Protein AF-A0AAJ5ZE79-F1 (afdb_monomer)

Structure (mmCIF, N/CA/C/O backbone):
data_AF-A0AAJ5ZE79-F1
#
_entry.id   AF-A0AAJ5ZE79-F1
#
loop_
_atom_site.group_PDB
_atom_site.id
_atom_site.type_symbol
_atom_site.label_atom_id
_atom_site.label_alt_id
_atom_site.label_comp_id
_atom_site.label_asym_id
_atom_site.label_entity_id
_atom_site.label_seq_id
_atom_site.pdbx_PDB_ins_code
_atom_site.Cartn_x
_atom_site.Cartn_y
_atom_site.Cartn_z
_atom_site.occupancy
_atom_site.B_iso_or_equiv
_atom_site.auth_seq_id
_atom_site.auth_comp_id
_atom_site.auth_asym_id
_atom_site.auth_atom_id
_atom_site.pdbx_PDB_model_num
ATOM 1 N N . MET A 1 1 ? 28.939 -97.470 -5.169 1.00 46.78 1 MET A N 1
ATOM 2 C CA . MET A 1 1 ? 29.165 -97.421 -6.630 1.00 46.78 1 MET A CA 1
ATOM 3 C C . MET A 1 1 ? 28.009 -98.144 -7.308 1.00 46.78 1 MET A C 1
ATOM 5 O O . MET A 1 1 ? 27.700 -99.234 -6.840 1.00 46.78 1 MET A O 1
ATOM 9 N N . PRO A 1 2 ? 27.375 -97.593 -8.362 1.00 55.25 2 PRO A N 1
ATOM 10 C CA . PRO A 1 2 ? 27.406 -96.191 -8.788 1.00 55.25 2 PRO A CA 1
ATOM 11 C C . PRO A 1 2 ? 26.584 -95.361 -7.751 1.00 55.25 2 PRO A C 1
ATOM 13 O O . PRO A 1 2 ? 26.958 -95.477 -6.582 1.00 55.25 2 PRO A O 1
ATOM 16 N N . SER A 1 3 ? 25.539 -94.547 -7.973 1.00 37.22 3 SER A N 1
ATOM 17 C CA . SER A 1 3 ? 24.842 -94.069 -9.182 1.00 37.22 3 SER A CA 1
ATOM 18 C C . SER A 1 3 ? 24.042 -92.782 -8.905 1.00 37.22 3 SER A C 1
ATOM 20 O O . SER A 1 3 ? 23.922 -92.355 -7.759 1.00 37.22 3 SER A O 1
ATOM 22 N N . SER A 1 4 ? 23.487 -92.176 -9.956 1.00 56.00 4 SER A N 1
ATOM 23 C CA . SER A 1 4 ? 22.721 -90.919 -9.933 1.00 56.00 4 SER A CA 1
ATOM 24 C C . SER A 1 4 ? 21.206 -91.143 -10.031 1.00 56.00 4 SER A C 1
ATOM 26 O O . SER A 1 4 ? 20.778 -91.986 -10.815 1.00 56.00 4 SER A O 1
ATOM 28 N N . ALA A 1 5 ? 20.391 -90.313 -9.362 1.00 48.19 5 ALA A N 1
ATOM 29 C CA . ALA A 1 5 ? 19.028 -89.988 -9.817 1.00 48.19 5 ALA A CA 1
ATOM 30 C C . ALA A 1 5 ? 18.473 -88.695 -9.178 1.00 48.19 5 ALA A C 1
ATOM 32 O O . ALA A 1 5 ? 18.201 -88.627 -7.984 1.00 48.19 5 ALA A O 1
ATOM 33 N N . GLN A 1 6 ? 18.247 -87.681 -10.010 1.00 57.56 6 GLN A N 1
ATOM 34 C CA . GLN A 1 6 ? 17.491 -86.458 -9.711 1.00 57.56 6 GLN A CA 1
ATOM 35 C C . GLN A 1 6 ? 15.984 -86.755 -9.561 1.00 57.56 6 GLN A C 1
ATOM 37 O O . GLN A 1 6 ? 15.455 -87.529 -10.361 1.00 57.56 6 GLN A O 1
ATOM 42 N N . LYS A 1 7 ? 15.257 -86.051 -8.667 1.00 43.28 7 LYS A N 1
ATOM 43 C CA . LYS A 1 7 ? 13.831 -85.704 -8.894 1.00 43.28 7 LYS A CA 1
ATOM 44 C C . LYS A 1 7 ? 13.266 -84.592 -7.987 1.00 43.28 7 LYS A C 1
ATOM 46 O O . LYS A 1 7 ? 13.109 -84.778 -6.794 1.00 43.28 7 LYS A O 1
ATOM 51 N N . ARG A 1 8 ? 12.897 -83.490 -8.658 1.00 43.97 8 ARG A N 1
ATOM 52 C CA . ARG A 1 8 ? 11.699 -82.628 -8.506 1.00 43.97 8 ARG A CA 1
ATOM 53 C C . ARG A 1 8 ? 11.239 -82.180 -7.106 1.00 43.97 8 ARG A C 1
ATOM 55 O O . ARG A 1 8 ? 10.863 -82.979 -6.262 1.00 43.97 8 ARG A O 1
ATOM 62 N N . ALA A 1 9 ? 11.097 -80.862 -6.969 1.00 52.62 9 ALA A N 1
ATOM 63 C CA . ALA A 1 9 ? 10.369 -80.210 -5.885 1.00 52.62 9 ALA A CA 1
ATOM 64 C C . ALA A 1 9 ? 8.841 -80.406 -5.973 1.00 52.62 9 ALA A C 1
ATOM 66 O O . ALA A 1 9 ? 8.289 -80.646 -7.048 1.00 52.62 9 ALA A O 1
ATOM 67 N N . THR A 1 10 ? 8.155 -80.178 -4.853 1.00 40.44 10 THR A N 1
ATOM 68 C CA . THR A 1 10 ? 6.812 -79.574 -4.771 1.00 40.44 10 THR A CA 1
ATOM 69 C C . THR A 1 10 ? 6.714 -78.860 -3.418 1.00 40.44 10 THR A C 1
ATOM 71 O O . THR A 1 10 ? 7.372 -79.270 -2.463 1.00 40.44 10 THR A O 1
ATOM 74 N N . PHE A 1 11 ? 5.962 -77.760 -3.348 1.00 53.25 11 PHE A N 1
ATOM 75 C CA . PHE A 1 11 ? 5.819 -76.957 -2.132 1.00 53.25 11 PHE A CA 1
ATOM 76 C C . PHE A 1 11 ? 5.119 -77.733 -1.006 1.00 53.25 11 PHE A C 1
ATOM 78 O O . PHE A 1 11 ? 4.102 -78.386 -1.230 1.00 53.25 11 PHE A O 1
ATO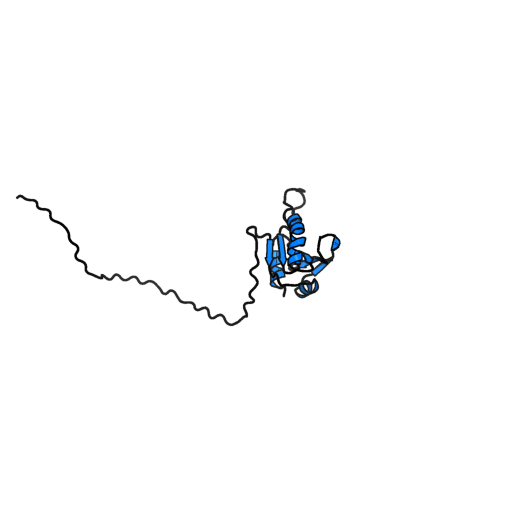M 85 N N . ILE A 1 12 ? 5.618 -77.557 0.217 1.00 45.16 12 ILE A N 1
ATOM 86 C CA . ILE A 1 12 ? 4.890 -77.774 1.471 1.00 45.16 12 ILE A CA 1
ATOM 87 C C . ILE A 1 12 ? 5.016 -76.456 2.247 1.00 45.16 12 ILE A C 1
ATOM 89 O O . ILE A 1 12 ? 6.080 -75.839 2.224 1.00 45.16 12 ILE A O 1
ATOM 93 N N . GLY A 1 13 ? 3.921 -75.979 2.843 1.00 42.53 13 GLY A N 1
ATOM 94 C CA . GLY A 1 13 ? 3.893 -74.717 3.593 1.00 42.53 13 GLY A CA 1
ATOM 95 C C . GLY A 1 13 ? 4.279 -74.887 5.067 1.00 42.53 13 GLY A C 1
ATOM 96 O O . GLY A 1 13 ? 5.057 -75.773 5.413 1.00 42.53 13 GLY A O 1
ATOM 97 N N . MET A 1 14 ? 3.625 -74.100 5.934 1.00 50.00 14 MET A N 1
ATOM 98 C CA . MET A 1 14 ? 3.805 -74.097 7.400 1.00 50.00 14 MET A CA 1
ATOM 99 C C . MET A 1 14 ? 5.130 -73.421 7.860 1.00 50.00 14 MET A C 1
ATOM 101 O O . MET A 1 14 ? 6.004 -73.162 7.038 1.00 50.00 14 MET A O 1
ATOM 105 N N . PRO A 1 15 ? 5.249 -72.993 9.133 1.00 45.81 15 PRO A N 1
ATOM 106 C CA . PRO A 1 15 ? 4.467 -71.862 9.638 1.00 45.81 15 PRO A CA 1
ATOM 107 C C . PRO A 1 15 ? 5.331 -70.759 10.288 1.00 45.81 15 PRO A C 1
ATOM 109 O O . PRO A 1 15 ? 6.557 -70.777 10.261 1.00 45.81 15 PRO A O 1
ATOM 112 N N . THR A 1 16 ? 4.631 -69.812 10.914 1.00 52.75 16 THR A N 1
ATOM 113 C CA . THR A 1 16 ? 5.077 -68.824 11.905 1.00 52.75 16 THR A CA 1
ATOM 114 C C . THR A 1 16 ? 6.348 -69.200 12.680 1.00 52.75 16 THR A C 1
ATOM 116 O O . THR A 1 16 ? 6.358 -70.179 13.427 1.00 52.75 16 THR A O 1
ATOM 119 N N . LEU A 1 17 ? 7.370 -68.343 12.613 1.00 49.06 17 LEU A N 1
ATOM 120 C CA . LEU A 1 17 ? 8.487 -68.336 13.557 1.00 49.06 17 LEU A CA 1
ATOM 121 C C . LEU A 1 17 ? 8.634 -66.928 14.145 1.00 49.06 17 LEU A C 1
ATOM 123 O O . LEU A 1 17 ? 8.669 -65.947 13.404 1.00 49.06 17 LEU A O 1
ATOM 127 N N . LEU A 1 18 ? 8.683 -66.822 15.474 1.00 51.69 18 LEU A N 1
ATOM 128 C CA . LEU A 1 18 ? 8.841 -65.541 16.158 1.00 51.69 18 LEU A CA 1
ATOM 129 C C . LEU A 1 18 ? 10.303 -65.085 16.095 1.00 51.69 18 LEU A C 1
ATOM 131 O O . LEU A 1 18 ? 11.192 -65.831 16.501 1.00 51.69 18 LEU A O 1
ATOM 135 N N . LEU A 1 19 ? 10.530 -63.817 15.754 1.00 53.47 19 LEU A N 1
ATOM 136 C CA . LEU A 1 19 ? 11.609 -63.034 16.358 1.00 53.47 19 LEU A CA 1
ATOM 137 C C . LEU A 1 19 ? 11.042 -61.708 16.869 1.00 53.47 19 LEU A C 1
ATOM 139 O O . LEU A 1 19 ? 10.186 -61.094 16.234 1.00 53.47 19 LEU A O 1
ATOM 143 N N . ALA A 1 20 ? 11.495 -61.296 18.051 1.00 53.53 20 ALA A N 1
ATOM 144 C CA . ALA A 1 20 ? 11.001 -60.104 18.723 1.00 53.53 20 ALA A CA 1
ATOM 145 C C . ALA A 1 20 ? 11.661 -58.837 18.161 1.00 53.53 20 ALA A C 1
ATOM 147 O O . ALA A 1 20 ? 12.885 -58.717 18.165 1.00 53.53 20 ALA A O 1
ATOM 148 N N . GLY A 1 21 ? 10.842 -57.870 17.747 1.00 55.25 21 GLY A N 1
ATOM 149 C CA . GLY A 1 21 ? 11.258 -56.499 17.467 1.00 55.25 21 GLY A CA 1
ATOM 150 C C . GLY A 1 21 ? 10.498 -55.541 18.378 1.00 55.25 21 GLY A C 1
ATOM 151 O O . GLY A 1 21 ? 9.322 -55.278 18.145 1.00 55.25 21 GLY A O 1
ATOM 152 N N . VAL A 1 22 ? 11.151 -55.032 19.425 1.00 59.09 22 VAL A N 1
ATOM 153 C CA . VAL A 1 22 ? 10.567 -53.992 20.286 1.00 59.09 22 VAL A CA 1
ATOM 154 C C . VAL A 1 22 ? 10.690 -52.652 19.562 1.00 59.09 22 VAL A C 1
ATOM 156 O O . VAL A 1 22 ? 11.750 -52.031 19.575 1.00 59.09 22 VAL A O 1
ATOM 159 N N . ALA A 1 23 ? 9.607 -52.220 18.917 1.00 54.97 23 ALA A N 1
ATOM 160 C CA . ALA A 1 23 ? 9.485 -50.892 18.322 1.00 54.97 23 ALA A CA 1
ATOM 161 C C . ALA A 1 23 ? 8.671 -49.984 19.256 1.00 54.97 23 ALA A C 1
ATOM 163 O O . ALA A 1 23 ? 7.540 -50.302 19.625 1.00 54.97 23 ALA A O 1
ATOM 164 N N . LEU A 1 24 ? 9.288 -48.881 19.678 1.00 50.78 24 LEU A N 1
ATOM 165 C CA . LEU A 1 24 ? 8.762 -47.968 20.688 1.00 50.78 24 LEU A CA 1
ATOM 166 C C . LEU A 1 24 ? 7.519 -47.200 20.204 1.00 50.78 24 LEU A C 1
ATOM 168 O O . LEU A 1 24 ? 7.423 -46.787 19.053 1.00 50.78 24 LEU A O 1
ATOM 172 N N . LEU A 1 25 ? 6.612 -46.985 21.157 1.00 49.06 25 LEU A N 1
ATOM 173 C CA . LEU A 1 25 ? 5.451 -46.097 21.151 1.00 49.06 25 LEU A CA 1
ATOM 174 C C . LEU A 1 25 ? 5.571 -44.865 20.219 1.00 49.06 25 LEU A C 1
ATOM 176 O O . LEU A 1 25 ? 6.426 -44.007 20.435 1.00 49.06 25 LEU A O 1
ATOM 180 N N . LEU A 1 26 ? 4.633 -44.709 19.277 1.00 48.22 26 LEU A N 1
ATOM 181 C CA . LEU A 1 26 ? 4.287 -43.397 18.715 1.00 48.22 26 LEU A CA 1
ATOM 182 C C . LEU A 1 26 ? 3.024 -42.887 19.412 1.00 48.22 26 LEU A C 1
ATOM 184 O O . LEU A 1 26 ? 1.978 -43.534 19.390 1.00 48.22 26 LEU A O 1
ATOM 188 N N . VAL A 1 27 ? 3.147 -41.738 20.076 1.00 60.16 27 VAL A N 1
ATOM 189 C CA . VAL A 1 27 ? 2.069 -41.131 20.863 1.00 60.16 27 VAL A CA 1
ATOM 190 C C . VAL A 1 27 ? 1.078 -40.444 19.928 1.00 60.16 27 VAL A C 1
ATOM 192 O O . VAL A 1 27 ? 1.451 -39.547 19.175 1.00 60.16 27 VAL A O 1
ATOM 195 N N . VAL A 1 28 ? -0.201 -40.814 20.021 1.00 60.84 28 VAL A N 1
ATOM 196 C CA . VAL A 1 28 ? -1.288 -40.075 19.367 1.00 60.84 28 VAL A CA 1
ATOM 197 C C . VAL A 1 28 ? -1.540 -38.794 20.162 1.00 60.84 28 VAL A C 1
ATOM 199 O O . VAL A 1 28 ? -2.337 -38.776 21.100 1.00 60.84 28 VAL A O 1
ATOM 202 N N . VAL A 1 29 ? -0.833 -37.718 19.813 1.00 63.09 29 VAL A N 1
ATOM 203 C CA . VAL A 1 29 ? -1.075 -36.390 20.391 1.00 63.09 29 VAL A CA 1
ATOM 204 C C . VAL A 1 29 ? -2.343 -35.810 19.765 1.00 63.09 29 VAL A C 1
ATOM 206 O O . VAL A 1 29 ? -2.298 -35.057 18.796 1.00 63.09 29 VAL A O 1
ATOM 209 N N . ALA A 1 30 ? -3.494 -36.171 20.332 1.00 60.06 30 ALA A N 1
ATOM 210 C CA . ALA A 1 30 ? -4.736 -35.445 20.112 1.00 60.06 30 ALA A CA 1
ATOM 211 C C . ALA A 1 30 ? -4.594 -34.054 20.755 1.00 60.06 30 ALA A C 1
ATOM 213 O O . ALA A 1 30 ? -4.794 -33.886 21.959 1.00 60.06 30 ALA A O 1
ATOM 214 N N . GLY A 1 31 ? -4.165 -33.074 19.955 1.00 50.31 31 GLY A N 1
ATOM 215 C CA . GLY A 1 31 ? -3.904 -31.705 20.390 1.00 50.31 31 GLY A CA 1
ATOM 216 C C . GLY A 1 31 ? -5.182 -30.968 20.782 1.00 50.31 31 GLY A C 1
ATOM 217 O O . GLY A 1 31 ? -5.749 -30.239 19.976 1.00 50.31 31 GLY A O 1
ATOM 218 N N . CYS A 1 32 ? -5.623 -31.141 22.028 1.00 62.91 32 CYS A N 1
ATOM 219 C CA . CYS A 1 32 ? -6.687 -30.342 22.627 1.00 62.91 32 CYS A CA 1
ATOM 220 C C . CYS A 1 32 ? -6.160 -28.929 22.937 1.00 62.91 32 CYS A C 1
ATOM 222 O O . CYS A 1 32 ? -5.724 -28.644 24.053 1.00 62.91 32 CYS A O 1
ATOM 224 N N . GLY A 1 33 ? -6.144 -28.065 21.921 1.00 45.88 33 GLY A N 1
ATOM 225 C CA . GLY A 1 33 ? -5.951 -26.628 22.092 1.00 45.88 33 GLY A CA 1
ATOM 226 C C . GLY A 1 33 ? -7.256 -25.976 22.544 1.00 45.88 33 GLY A C 1
ATOM 227 O O . GLY A 1 33 ? -8.283 -26.140 21.889 1.00 45.88 33 GLY A O 1
ATOM 228 N N . SER A 1 34 ? -7.223 -25.257 23.666 1.00 48.50 34 SER A N 1
ATOM 229 C CA . SER A 1 34 ? -8.358 -24.449 24.126 1.00 48.50 34 SER A CA 1
ATOM 230 C C . SER A 1 34 ? -8.704 -23.351 23.118 1.00 48.50 34 SER A C 1
ATOM 232 O O . SER A 1 34 ? -7.825 -22.850 22.421 1.00 48.50 34 SER A O 1
ATOM 234 N N . SER A 1 35 ? -9.976 -22.954 23.088 1.00 53.44 35 SER A N 1
ATOM 235 C CA . SER A 1 35 ? -10.496 -21.941 22.173 1.00 53.44 35 SER A CA 1
ATOM 236 C C . SER A 1 35 ? -9.797 -20.585 22.312 1.00 53.44 35 SER A C 1
ATOM 238 O O . SER A 1 35 ? -10.094 -19.830 23.231 1.00 53.44 35 SER A O 1
ATOM 240 N N . GLU A 1 36 ? -8.971 -20.251 21.328 1.00 47.06 36 GLU A N 1
ATOM 241 C CA . GLU A 1 36 ? -9.040 -18.943 20.678 1.00 47.06 36 GLU A CA 1
ATOM 242 C C . GLU A 1 36 ? -9.815 -19.152 19.372 1.00 47.06 36 GLU A C 1
ATOM 244 O O . GLU A 1 36 ? -9.711 -20.217 18.752 1.00 47.06 36 GLU A O 1
ATOM 249 N N . ALA A 1 37 ? -10.616 -18.176 18.944 1.00 39.12 37 ALA A N 1
ATOM 250 C CA . ALA A 1 37 ? -11.220 -18.254 17.621 1.00 39.12 37 ALA A CA 1
ATOM 251 C C . ALA A 1 37 ? -10.107 -18.095 16.581 1.00 39.12 37 ALA A C 1
ATOM 253 O O . ALA A 1 37 ? -9.521 -17.018 16.463 1.00 39.12 37 ALA A O 1
ATOM 254 N N . ALA A 1 38 ? -9.821 -19.156 15.825 1.00 39.12 38 ALA A N 1
ATOM 255 C CA . ALA A 1 38 ? -9.037 -19.030 14.611 1.00 39.12 38 ALA A CA 1
ATOM 256 C C . ALA A 1 38 ? -9.833 -18.142 13.648 1.00 39.12 38 ALA A C 1
ATOM 258 O O . ALA A 1 38 ? -10.764 -18.601 12.989 1.00 39.12 38 ALA A O 1
ATOM 259 N N . VAL A 1 39 ? -9.490 -16.853 13.614 1.00 43.09 39 VAL A N 1
ATOM 260 C CA . VAL A 1 39 ? -9.834 -15.991 12.489 1.00 43.09 39 VAL A CA 1
ATOM 261 C C . VAL A 1 39 ? -9.252 -16.691 11.273 1.00 43.09 39 VAL A C 1
ATOM 263 O O . VAL A 1 39 ? -8.036 -16.882 11.204 1.00 43.09 39 VAL A O 1
ATOM 266 N N . GLU A 1 40 ? -10.108 -17.119 10.348 1.00 41.03 40 GLU A N 1
ATOM 267 C CA . GLU A 1 40 ? -9.650 -17.606 9.053 1.00 41.03 40 GLU A CA 1
ATOM 268 C C . GLU A 1 40 ? -9.109 -16.396 8.293 1.00 41.03 40 GLU A C 1
ATOM 270 O O . GLU A 1 40 ? -9.820 -15.709 7.562 1.00 41.03 40 GLU A O 1
ATOM 275 N N . VAL A 1 41 ? -7.836 -16.088 8.558 1.00 50.22 41 VAL A N 1
ATOM 276 C CA . VAL A 1 41 ? -7.037 -15.180 7.747 1.00 50.22 41 VAL A CA 1
ATOM 277 C C . VAL A 1 41 ? -7.077 -15.740 6.339 1.00 50.22 41 VAL A C 1
ATOM 279 O O . VAL A 1 41 ? -6.492 -16.791 6.076 1.00 50.22 41 VAL A O 1
ATOM 282 N N . ASP A 1 42 ? -7.806 -15.036 5.474 1.00 54.50 42 ASP A N 1
ATOM 283 C CA . ASP A 1 42 ? -7.801 -15.233 4.032 1.00 54.50 42 ASP A CA 1
ATOM 284 C C . ASP A 1 42 ? -6.353 -15.450 3.584 1.00 54.50 42 ASP A C 1
ATOM 286 O O . ASP A 1 42 ? -5.510 -14.557 3.713 1.00 54.50 42 ASP A O 1
ATOM 290 N N . ALA A 1 43 ? -6.050 -16.682 3.171 1.00 61.69 43 ALA A N 1
ATOM 291 C CA . ALA A 1 43 ? -4.696 -17.123 2.878 1.00 61.69 43 ALA A CA 1
ATOM 292 C C . ALA A 1 43 ? -4.293 -16.560 1.514 1.00 61.69 43 ALA A C 1
ATOM 294 O O . ALA A 1 43 ? -4.375 -17.241 0.491 1.00 61.69 43 ALA A O 1
ATOM 295 N N . GLY A 1 44 ? -3.944 -15.273 1.530 1.00 74.81 44 GLY A N 1
ATOM 296 C CA . GLY A 1 44 ? -3.750 -14.450 0.352 1.00 74.81 44 GLY A CA 1
ATOM 297 C C . GLY A 1 44 ? -2.805 -15.063 -0.672 1.00 74.81 44 GLY A C 1
ATOM 298 O O . GLY A 1 44 ? -1.824 -15.730 -0.340 1.00 74.81 44 GLY A O 1
ATOM 299 N N . SER A 1 45 ? -3.095 -14.792 -1.939 1.00 88.50 45 SER A N 1
ATOM 300 C CA . SER A 1 45 ? -2.266 -15.230 -3.053 1.00 88.50 45 SER A CA 1
ATOM 301 C C . SER A 1 45 ? -0.990 -14.391 -3.096 1.00 88.50 45 SER A C 1
ATOM 303 O O . SER A 1 45 ? -0.967 -13.329 -3.722 1.00 88.50 45 SER A O 1
ATOM 305 N N . THR A 1 46 ? 0.061 -14.869 -2.431 1.00 92.12 46 THR A N 1
ATOM 306 C CA . THR A 1 46 ? 1.440 -14.422 -2.666 1.00 92.12 46 THR A CA 1
ATOM 307 C C . THR A 1 46 ? 1.989 -15.082 -3.933 1.00 92.12 46 THR A C 1
ATOM 309 O O . THR A 1 46 ? 1.682 -16.242 -4.206 1.00 92.12 46 THR A O 1
ATOM 312 N N . ASP A 1 47 ? 2.782 -14.360 -4.723 1.00 91.12 47 ASP A N 1
ATOM 313 C CA . ASP A 1 47 ? 3.447 -14.907 -5.909 1.00 91.12 47 ASP A CA 1
ATOM 314 C C . ASP A 1 47 ? 4.709 -15.733 -5.584 1.00 91.12 47 ASP A C 1
ATOM 316 O O . ASP A 1 47 ? 5.301 -15.621 -4.512 1.00 91.12 47 ASP A O 1
ATOM 320 N N . GLU A 1 48 ? 5.155 -16.552 -6.544 1.00 88.62 48 GLU A N 1
ATOM 321 C CA . GLU A 1 48 ? 6.358 -17.403 -6.428 1.00 88.62 48 GLU A CA 1
ATOM 322 C C . GLU A 1 48 ? 7.647 -16.597 -6.142 1.00 88.62 48 GLU A C 1
ATOM 324 O O . GLU A 1 48 ? 8.643 -17.144 -5.667 1.00 88.62 48 GLU A O 1
ATOM 329 N N . GLU A 1 49 ? 7.640 -15.295 -6.445 1.00 88.94 49 GLU A N 1
ATOM 330 C CA . GLU A 1 49 ? 8.756 -14.365 -6.245 1.00 88.94 49 GLU A CA 1
ATOM 331 C C . GLU A 1 49 ? 8.759 -13.726 -4.839 1.00 88.94 49 GLU A C 1
ATOM 333 O O . GLU A 1 49 ? 9.789 -13.197 -4.413 1.00 88.94 49 GLU A O 1
ATOM 338 N N . GLY A 1 50 ? 7.642 -13.779 -4.099 1.00 92.81 50 GLY A N 1
ATOM 339 C CA . GLY A 1 50 ? 7.487 -13.133 -2.791 1.00 92.81 50 GLY A CA 1
ATOM 340 C C . GLY A 1 50 ? 7.451 -11.600 -2.858 1.00 92.81 50 GLY A C 1
ATOM 341 O O . GLY A 1 50 ? 7.873 -10.928 -1.912 1.00 92.81 50 GLY A O 1
ATOM 342 N N . LEU A 1 51 ? 6.994 -11.044 -3.983 1.00 94.56 51 LEU A N 1
ATOM 343 C CA . LEU A 1 51 ? 6.960 -9.607 -4.281 1.00 94.56 51 LEU A CA 1
ATOM 344 C C . LEU A 1 51 ? 5.536 -9.046 -4.349 1.00 94.56 51 LEU A C 1
ATOM 346 O O . LEU A 1 51 ? 5.359 -7.834 -4.208 1.00 94.56 51 LEU A O 1
ATOM 350 N N . ARG A 1 52 ? 4.534 -9.902 -4.570 1.00 97.25 52 ARG A N 1
ATOM 351 C CA . ARG A 1 52 ? 3.140 -9.520 -4.821 1.00 97.25 52 ARG A CA 1
ATOM 352 C C . ARG A 1 52 ? 2.225 -10.334 -3.921 1.00 97.25 52 ARG A C 1
ATOM 354 O O . ARG A 1 52 ? 2.297 -11.556 -3.932 1.00 97.25 52 ARG A O 1
ATOM 361 N N . LEU A 1 53 ? 1.335 -9.666 -3.192 1.00 97.81 53 LEU A N 1
ATOM 362 C CA . LEU A 1 53 ? 0.265 -10.288 -2.401 1.00 97.81 53 LEU A CA 1
ATOM 363 C C . LEU A 1 53 ? -1.095 -9.773 -2.875 1.00 97.81 53 LEU A C 1
ATOM 365 O O . LEU A 1 53 ? -1.239 -8.586 -3.151 1.00 97.81 53 LEU A O 1
ATOM 369 N N . THR A 1 54 ? -2.107 -10.638 -2.932 1.00 98.06 54 THR A N 1
ATOM 370 C CA . THR A 1 54 ? -3.522 -10.245 -3.054 1.00 98.06 54 THR A CA 1
ATOM 371 C C . THR A 1 54 ? -4.346 -10.961 -1.987 1.00 98.06 54 THR A C 1
ATOM 373 O O . THR A 1 54 ? -4.311 -12.188 -1.913 1.00 98.06 54 THR A O 1
ATOM 376 N N . THR A 1 55 ? -5.062 -10.209 -1.144 1.00 97.81 55 THR A N 1
ATOM 377 C CA . THR A 1 55 ? -5.815 -10.748 0.004 1.00 97.81 55 THR A CA 1
ATOM 378 C C . THR A 1 55 ? -6.996 -9.857 0.413 1.00 97.81 55 THR A C 1
ATOM 380 O O . THR A 1 55 ? -7.076 -8.685 0.032 1.00 97.81 55 THR A O 1
ATOM 383 N N . ARG A 1 56 ? -7.904 -10.417 1.221 1.00 97.06 56 ARG A N 1
ATOM 384 C CA . ARG A 1 56 ? -9.084 -9.775 1.821 1.00 97.06 56 ARG A CA 1
ATOM 385 C C . ARG A 1 56 ? -9.968 -9.070 0.778 1.00 97.06 56 ARG A C 1
ATOM 387 O O . ARG A 1 56 ? -10.211 -7.874 0.919 1.00 97.06 56 ARG A O 1
ATOM 394 N N . PRO A 1 57 ? -10.462 -9.765 -0.265 1.00 97.19 57 PRO A N 1
ATOM 395 C CA . PRO A 1 57 ? -11.163 -9.131 -1.389 1.00 97.19 57 PRO A CA 1
ATOM 396 C C . PRO A 1 57 ? -12.431 -8.354 -0.992 1.00 97.19 57 PR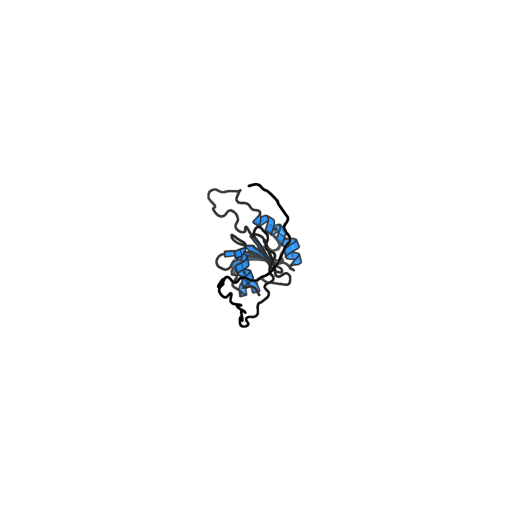O A C 1
ATOM 398 O O . PRO A 1 57 ? -12.783 -7.382 -1.654 1.00 97.19 57 PRO A O 1
ATOM 401 N N . GLU A 1 58 ? -13.082 -8.739 0.107 1.00 96.31 58 GLU A N 1
ATOM 402 C CA . GLU A 1 58 ? -14.285 -8.080 0.641 1.00 96.31 58 GLU A CA 1
ATOM 403 C C . GLU A 1 58 ? -13.979 -6.905 1.598 1.00 96.31 58 GLU A C 1
ATOM 405 O O . GLU A 1 58 ? -14.900 -6.255 2.092 1.00 96.31 58 GLU A O 1
ATOM 410 N N . ALA A 1 59 ? -12.705 -6.633 1.909 1.00 97.38 59 ALA A N 1
ATOM 411 C CA . ALA A 1 59 ? -12.335 -5.598 2.872 1.00 97.38 59 ALA A CA 1
ATOM 412 C C . ALA A 1 59 ? -12.339 -4.186 2.263 1.00 97.38 59 ALA A C 1
ATOM 414 O O . ALA A 1 59 ? -11.940 -3.958 1.119 1.00 97.38 59 ALA A O 1
ATOM 415 N N . MET A 1 60 ? -12.748 -3.221 3.084 1.00 98.25 60 MET A N 1
ATOM 416 C CA . MET A 1 60 ? -12.757 -1.794 2.777 1.00 98.25 60 MET A CA 1
ATOM 417 C C . MET A 1 60 ? -12.055 -1.060 3.916 1.00 98.25 60 MET A C 1
ATOM 419 O O . MET A 1 60 ? -12.509 -1.134 5.055 1.00 98.25 60 MET A O 1
ATOM 423 N N . TYR A 1 61 ? -10.973 -0.355 3.600 1.00 98.50 61 TYR A N 1
ATOM 424 C CA . TYR A 1 61 ? -10.194 0.446 4.538 1.00 98.50 61 TYR A CA 1
ATOM 425 C C . TYR A 1 61 ? -10.215 1.920 4.131 1.00 98.50 61 TYR A C 1
ATOM 427 O O . TYR A 1 61 ? -10.155 2.250 2.940 1.00 98.50 61 TYR A O 1
ATOM 435 N N . SER A 1 62 ? -10.224 2.811 5.121 1.00 98.31 62 SER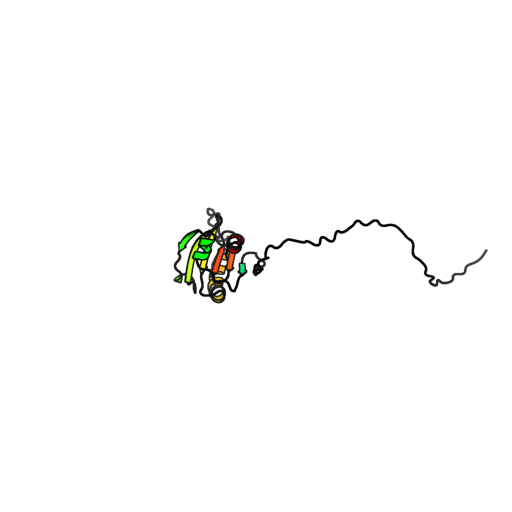 A N 1
ATOM 436 C CA . SER A 1 62 ? -9.795 4.202 4.972 1.00 98.31 62 SER A CA 1
ATOM 437 C C . SER A 1 62 ? -8.443 4.428 5.657 1.00 98.31 62 SER A C 1
ATOM 439 O O . SER A 1 62 ? -7.876 3.551 6.315 1.00 98.31 62 SER A O 1
ATOM 441 N N . ILE A 1 63 ? -7.897 5.637 5.520 1.00 98.25 63 ILE A N 1
ATOM 442 C CA . ILE A 1 63 ? -6.665 6.016 6.215 1.00 98.25 63 ILE A CA 1
ATOM 443 C C . ILE A 1 63 ? -6.841 6.069 7.747 1.00 98.25 63 ILE A C 1
ATOM 445 O O . ILE A 1 63 ? -5.860 5.952 8.484 1.00 98.25 63 ILE A O 1
ATOM 449 N N . GLU A 1 64 ? -8.073 6.202 8.244 1.00 98.44 64 GLU A N 1
ATOM 450 C CA . GLU A 1 64 ? -8.404 6.163 9.669 1.00 98.44 64 GLU A CA 1
ATOM 451 C C . GLU A 1 64 ? -8.131 4.775 10.256 1.00 98.44 64 GLU A C 1
ATOM 453 O O . GLU A 1 64 ? -7.443 4.705 11.276 1.00 98.44 64 GLU A O 1
ATOM 458 N N . ASP A 1 65 ? -8.555 3.693 9.590 1.00 98.50 65 ASP A N 1
ATOM 459 C CA . ASP A 1 65 ? -8.324 2.306 10.033 1.00 98.50 65 ASP A CA 1
ATOM 460 C C . ASP A 1 65 ? -6.828 2.009 10.171 1.00 98.50 65 ASP A C 1
ATOM 462 O O . ASP A 1 65 ? -6.362 1.514 11.201 1.00 98.50 65 ASP A O 1
ATOM 466 N N . LEU A 1 66 ? -6.045 2.416 9.166 1.00 98.62 66 LEU A N 1
ATOM 467 C CA . LEU A 1 66 ? -4.589 2.314 9.195 1.00 98.62 66 LEU A CA 1
ATOM 468 C C . LEU A 1 66 ? -3.999 3.106 10.373 1.00 98.62 66 LEU A C 1
ATOM 470 O O . LEU A 1 66 ? -3.121 2.607 11.081 1.00 98.62 66 LEU A O 1
ATOM 474 N N . THR A 1 67 ? -4.469 4.332 10.626 1.00 98.44 67 THR A N 1
ATOM 475 C CA . THR A 1 67 ? -3.968 5.120 11.767 1.00 98.44 67 THR A CA 1
ATOM 476 C C . THR A 1 67 ? -4.392 4.563 13.125 1.00 98.44 67 THR A C 1
ATOM 478 O O . THR A 1 67 ? -3.619 4.673 14.077 1.00 98.44 67 THR A O 1
ATOM 481 N N . ALA A 1 68 ? -5.556 3.912 13.219 1.00 98.56 68 ALA A N 1
ATOM 482 C CA . ALA A 1 68 ? -6.039 3.270 14.439 1.00 98.56 68 ALA A CA 1
ATOM 483 C C . ALA A 1 68 ? -5.145 2.092 14.860 1.00 98.56 68 ALA A C 1
ATOM 485 O O . ALA A 1 68 ? -4.890 1.915 16.052 1.00 98.56 68 ALA A O 1
ATOM 486 N N . VAL A 1 69 ? -4.597 1.346 13.893 1.00 98.25 69 VAL A N 1
ATOM 487 C CA . VAL A 1 69 ? -3.640 0.249 14.145 1.00 98.25 69 VAL A CA 1
ATOM 488 C C . VAL A 1 69 ? -2.183 0.722 14.265 1.00 98.25 69 VAL A C 1
ATOM 490 O O . VAL A 1 69 ? -1.300 -0.064 14.604 1.00 98.25 69 VAL A O 1
ATOM 493 N N . GLY A 1 70 ? -1.919 2.019 14.056 1.00 98.00 70 GLY A N 1
ATOM 494 C CA . GLY A 1 70 ? -0.639 2.671 14.355 1.00 98.00 70 GLY A CA 1
ATOM 495 C C . GLY A 1 70 ? 0.162 3.190 13.156 1.00 98.00 70 GLY A C 1
ATOM 496 O O . GLY A 1 70 ? 1.306 3.617 13.350 1.00 98.00 70 GLY A O 1
ATOM 497 N N . PHE A 1 71 ? -0.393 3.187 11.938 1.00 98.62 71 PHE A N 1
ATOM 498 C CA . PHE A 1 71 ? 0.219 3.849 10.778 1.00 98.62 71 PHE A CA 1
ATOM 499 C C . PHE A 1 71 ? 0.341 5.360 11.011 1.00 98.62 71 PHE A C 1
ATOM 501 O O . PHE A 1 71 ? -0.604 6.033 11.430 1.00 98.62 71 PHE A O 1
ATOM 508 N N . LYS A 1 72 ? 1.509 5.923 10.702 1.00 98.44 72 LYS A N 1
ATOM 509 C CA . LYS A 1 72 ? 1.797 7.349 10.880 1.00 98.44 72 LYS A CA 1
ATOM 510 C C . LYS A 1 72 ? 1.804 8.056 9.533 1.00 98.44 72 LYS A C 1
ATOM 512 O O . LYS A 1 72 ? 2.793 7.972 8.806 1.00 98.44 72 LYS A O 1
ATOM 517 N N . LYS A 1 73 ? 0.722 8.787 9.239 1.00 98.38 73 LYS A N 1
ATOM 518 C CA . LYS A 1 73 ? 0.634 9.721 8.103 1.00 98.38 73 LYS A CA 1
ATOM 519 C C . LYS A 1 73 ? 1.852 10.658 8.092 1.00 98.38 73 LYS A C 1
ATOM 521 O O . LYS A 1 73 ? 2.151 11.277 9.112 1.00 98.38 73 LYS A O 1
ATOM 526 N N . ASN A 1 74 ? 2.525 10.778 6.947 1.00 98.06 74 ASN A N 1
ATOM 527 C CA . ASN A 1 74 ? 3.620 11.732 6.735 1.00 98.06 74 ASN A CA 1
ATOM 528 C C . ASN A 1 74 ? 3.261 12.732 5.628 1.00 98.06 74 ASN A C 1
ATOM 530 O O . ASN A 1 74 ? 3.232 13.939 5.859 1.00 98.06 74 ASN A O 1
ATOM 534 N N . LYS A 1 75 ? 2.917 12.228 4.437 1.00 97.94 75 LYS A N 1
ATOM 535 C CA . LYS A 1 75 ? 2.554 13.048 3.280 1.00 97.94 75 LYS A CA 1
ATOM 536 C C . LYS A 1 75 ? 1.382 12.430 2.522 1.00 97.94 75 LYS A C 1
ATOM 538 O O . LYS A 1 75 ? 1.445 11.266 2.144 1.00 97.94 75 LYS A O 1
ATOM 543 N N . GLN A 1 76 ? 0.367 13.239 2.242 1.00 98.25 76 GLN A N 1
ATOM 544 C CA . GLN A 1 76 ? -0.641 12.925 1.234 1.00 98.25 76 GLN A CA 1
ATOM 545 C C . GLN A 1 76 ? -0.068 13.232 -0.158 1.00 98.25 76 GLN A C 1
ATOM 547 O O . GLN A 1 76 ? 0.629 14.241 -0.336 1.00 98.25 76 GLN A O 1
ATOM 552 N N . PHE A 1 77 ? -0.328 12.369 -1.133 1.00 97.19 77 PHE A N 1
ATOM 553 C CA . PHE A 1 77 ? -0.085 12.661 -2.545 1.00 97.19 77 PHE A CA 1
ATOM 554 C C . PHE A 1 77 ? -1.397 13.040 -3.240 1.00 97.19 77 PHE A C 1
ATOM 556 O O . PHE A 1 77 ? -2.481 12.845 -2.702 1.00 97.19 77 PHE A O 1
ATOM 563 N N . ASP A 1 78 ? -1.277 13.620 -4.428 1.00 97.25 78 ASP A N 1
ATOM 564 C CA . ASP A 1 78 ? -2.420 13.953 -5.272 1.00 97.25 78 ASP A CA 1
ATOM 565 C C . ASP A 1 78 ? -3.034 12.656 -5.840 1.00 97.25 78 ASP A C 1
ATOM 567 O O . ASP A 1 78 ? -2.313 11.927 -6.532 1.00 97.25 78 ASP A O 1
ATOM 571 N N . PRO A 1 79 ? -4.311 12.325 -5.559 1.00 95.00 79 PRO A N 1
ATOM 572 C CA . PRO A 1 79 ? -4.941 11.125 -6.101 1.00 95.00 79 PRO A CA 1
ATOM 573 C C . PRO A 1 79 ? -5.038 11.150 -7.633 1.00 95.00 79 PRO A C 1
ATOM 575 O O . PRO A 1 79 ? -4.953 10.090 -8.247 1.00 95.00 79 PRO A O 1
ATOM 578 N N . GLU A 1 80 ? -5.098 12.325 -8.278 1.00 94.94 80 GLU A N 1
ATOM 579 C CA . GLU A 1 80 ? -5.122 12.425 -9.748 1.00 94.94 80 GLU A CA 1
ATOM 580 C C . GLU A 1 80 ? -3.812 11.930 -10.400 1.00 94.94 80 GLU A C 1
ATOM 582 O O . GLU A 1 80 ? -3.781 11.634 -11.597 1.00 94.94 80 GLU A O 1
ATOM 587 N N . ALA A 1 81 ? -2.731 11.775 -9.624 1.00 92.88 81 ALA A N 1
ATOM 588 C CA . ALA A 1 81 ? -1.456 11.240 -10.102 1.00 92.88 81 ALA A CA 1
ATOM 589 C C . ALA A 1 81 ? -1.445 9.708 -10.303 1.00 92.88 81 ALA A C 1
ATOM 591 O O . ALA A 1 81 ? -0.501 9.194 -10.911 1.00 92.88 81 ALA A O 1
ATOM 592 N N . VAL A 1 82 ? -2.454 8.971 -9.814 1.00 94.81 82 VAL A N 1
ATOM 593 C CA . VAL A 1 82 ? -2.594 7.517 -10.020 1.00 94.81 82 VAL A CA 1
ATOM 594 C C . VAL A 1 82 ? -4.025 7.195 -10.476 1.00 94.81 82 VAL A C 1
ATOM 596 O O . VAL A 1 82 ? -4.967 7.472 -9.736 1.00 94.81 82 VAL A O 1
ATOM 599 N N . PRO A 1 83 ? -4.227 6.583 -11.662 1.00 96.31 83 PRO A N 1
ATOM 600 C CA . PRO A 1 83 ? -5.563 6.274 -12.172 1.00 96.31 83 PRO A CA 1
ATOM 601 C C . PRO A 1 83 ? -6.438 5.525 -11.160 1.00 96.31 83 PRO A C 1
ATOM 603 O O . PRO A 1 83 ? -5.991 4.568 -10.536 1.00 96.31 83 PRO A O 1
ATOM 606 N N . GLY A 1 84 ? -7.693 5.954 -11.008 1.00 97.19 84 GLY A N 1
ATOM 607 C CA . GLY A 1 84 ? -8.685 5.304 -10.141 1.00 97.19 84 GLY A CA 1
ATOM 608 C C . GLY A 1 84 ? -8.463 5.451 -8.628 1.00 97.19 84 GLY A C 1
ATOM 609 O O . GLY A 1 84 ? -9.301 4.972 -7.866 1.00 97.19 84 GLY A O 1
ATOM 610 N N . SER A 1 85 ? -7.380 6.095 -8.182 1.00 97.56 85 SER A N 1
ATOM 611 C CA . SER A 1 85 ? -7.121 6.319 -6.758 1.00 97.56 85 SER A CA 1
ATOM 612 C C . SER A 1 85 ? -8.039 7.417 -6.207 1.00 97.56 85 SER A C 1
ATOM 614 O O . SER A 1 85 ? -8.212 8.456 -6.841 1.00 97.56 85 SER A O 1
ATOM 616 N N . ILE A 1 86 ? -8.603 7.211 -5.015 1.00 98.31 86 ILE A N 1
ATOM 617 C CA . ILE A 1 86 ? -9.441 8.196 -4.301 1.00 98.31 86 ILE A CA 1
ATOM 618 C C . ILE A 1 86 ? -8.687 8.917 -3.174 1.00 98.31 86 ILE A C 1
ATOM 620 O O . ILE A 1 86 ? -9.017 10.051 -2.841 1.00 98.31 86 ILE A O 1
ATOM 624 N N . ASP A 1 87 ? -7.650 8.288 -2.613 1.00 98.38 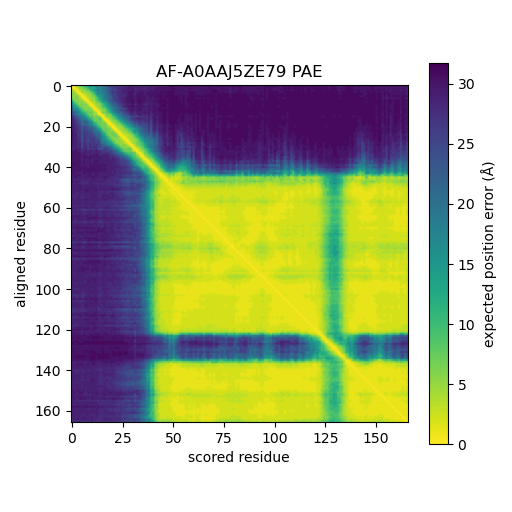87 ASP A N 1
ATOM 625 C CA . ASP A 1 87 ? -6.701 8.901 -1.675 1.00 98.38 87 ASP A CA 1
ATOM 626 C C . ASP A 1 87 ? -5.335 8.194 -1.779 1.00 98.38 87 ASP A C 1
ATOM 628 O O . ASP A 1 87 ? -5.269 7.031 -2.193 1.00 98.38 87 ASP A O 1
ATOM 632 N N . ILE A 1 88 ? -4.243 8.877 -1.419 1.00 98.56 88 ILE A N 1
ATOM 633 C CA . ILE A 1 88 ? -2.879 8.325 -1.417 1.00 98.56 88 ILE A CA 1
ATOM 634 C C . ILE A 1 88 ? -2.073 8.890 -0.241 1.00 98.56 88 ILE A C 1
ATOM 636 O O . ILE A 1 88 ? -1.834 10.097 -0.159 1.00 98.56 88 ILE A O 1
ATOM 640 N N . TRP A 1 89 ? -1.547 8.009 0.614 1.00 98.69 89 TRP A N 1
ATOM 641 C CA . TRP A 1 89 ? -0.717 8.380 1.763 1.00 98.69 89 TRP A CA 1
ATOM 642 C C . TRP A 1 89 ? 0.635 7.678 1.779 1.00 98.69 89 TRP A C 1
ATOM 644 O O . TRP A 1 89 ? 0.717 6.461 1.909 1.00 98.69 89 TRP A O 1
ATOM 654 N N . TYR A 1 90 ? 1.701 8.473 1.786 1.00 98.00 90 TYR A N 1
ATOM 655 C CA . TYR A 1 90 ? 3.007 8.063 2.284 1.00 98.00 90 TYR A CA 1
ATOM 656 C C . TYR A 1 90 ? 3.063 8.229 3.806 1.00 98.00 90 TYR A C 1
ATOM 658 O O . TYR A 1 90 ? 2.714 9.283 4.361 1.00 98.00 90 TYR A O 1
ATOM 666 N N . GLY A 1 91 ? 3.533 7.195 4.493 1.00 97.69 91 GLY A N 1
ATOM 667 C CA . GLY A 1 91 ? 3.678 7.184 5.941 1.00 97.69 91 GLY A CA 1
ATOM 668 C C . GLY A 1 91 ? 4.532 6.025 6.431 1.00 97.69 91 GLY A C 1
ATOM 669 O O . GLY A 1 91 ? 5.218 5.364 5.654 1.00 97.69 91 GLY A O 1
ATOM 670 N N . PHE A 1 92 ? 4.500 5.804 7.742 1.00 96.56 92 PHE A N 1
ATOM 671 C CA . PHE A 1 92 ? 5.373 4.842 8.408 1.00 96.56 92 PHE A CA 1
ATOM 672 C C . PHE A 1 92 ? 4.589 3.842 9.256 1.00 96.56 92 PHE A C 1
ATOM 674 O O . PHE A 1 92 ? 3.733 4.240 10.053 1.00 96.56 92 PHE A O 1
ATOM 681 N N . PHE A 1 93 ? 4.964 2.566 9.188 1.00 98.00 93 PHE A N 1
ATOM 682 C CA . PHE A 1 93 ? 4.531 1.537 10.133 1.00 98.00 93 PHE A CA 1
ATOM 683 C C . PHE A 1 93 ? 5.717 0.673 10.574 1.00 98.00 93 PHE A C 1
ATOM 685 O O . PHE A 1 93 ? 6.599 0.380 9.780 1.00 98.00 93 PHE A O 1
ATOM 692 N N . SER A 1 94 ? 5.787 0.294 11.855 1.00 96.31 94 SER A N 1
ATOM 693 C CA . SER A 1 94 ? 6.862 -0.558 12.408 1.00 96.31 94 SER A CA 1
ATOM 694 C C . SER A 1 94 ? 8.310 -0.166 12.006 1.00 96.31 94 SER A C 1
ATOM 696 O O . SER A 1 94 ? 9.160 -1.014 11.748 1.00 96.31 94 SER A O 1
ATOM 698 N N . GLN A 1 95 ? 8.609 1.141 11.959 1.00 95.62 95 GLN A N 1
ATOM 699 C CA . GLN A 1 95 ? 9.901 1.704 11.500 1.00 95.62 95 GLN A CA 1
ATOM 700 C C . GLN A 1 95 ? 10.243 1.440 10.015 1.00 95.62 95 GLN A C 1
ATOM 702 O O . GLN A 1 95 ? 11.419 1.448 9.644 1.00 95.62 95 GLN A O 1
ATOM 707 N N . ARG A 1 96 ? 9.231 1.212 9.174 1.00 96.06 96 ARG A N 1
ATOM 708 C CA . ARG A 1 96 ? 9.332 1.050 7.721 1.00 96.06 96 ARG A CA 1
ATOM 709 C C . ARG A 1 96 ? 8.420 2.024 6.990 1.00 96.06 96 ARG A C 1
ATOM 711 O O . ARG A 1 96 ? 7.376 2.414 7.523 1.00 96.06 96 ARG A O 1
ATOM 718 N N . ASP A 1 97 ? 8.807 2.361 5.770 1.00 96.25 97 ASP A N 1
ATOM 719 C CA . ASP A 1 97 ? 8.025 3.204 4.869 1.00 96.25 97 ASP A CA 1
ATOM 720 C C . ASP A 1 97 ? 6.921 2.379 4.177 1.00 96.25 97 ASP A C 1
ATOM 722 O O . ASP A 1 97 ? 7.144 1.243 3.750 1.00 96.25 97 ASP A O 1
ATOM 726 N N . ILE A 1 98 ? 5.719 2.942 4.042 1.00 97.94 98 ILE A N 1
ATOM 727 C CA . ILE A 1 98 ? 4.652 2.379 3.201 1.00 97.94 98 ILE A CA 1
ATOM 728 C C . ILE A 1 98 ? 3.930 3.535 2.496 1.00 97.94 98 ILE A C 1
ATOM 730 O O . ILE A 1 98 ? 3.530 4.516 3.131 1.00 97.94 98 ILE A O 1
ATOM 734 N N . GLU A 1 99 ? 3.736 3.410 1.183 1.00 98.38 99 GLU A N 1
ATOM 735 C CA . GLU A 1 99 ? 2.777 4.225 0.429 1.00 98.38 99 GLU A CA 1
ATOM 736 C C . GLU A 1 99 ? 1.498 3.411 0.220 1.00 98.38 99 GLU A C 1
ATOM 738 O O . GLU A 1 99 ? 1.553 2.305 -0.313 1.00 98.38 99 GLU A O 1
ATOM 743 N N . VAL A 1 100 ? 0.352 3.943 0.643 1.00 98.62 100 VAL A N 1
ATOM 744 C CA . VAL A 1 100 ? -0.955 3.285 0.530 1.00 98.62 100 VAL A CA 1
ATOM 745 C C . VAL A 1 100 ? -1.857 4.098 -0.383 1.00 98.62 100 VAL A C 1
ATOM 747 O O . VAL A 1 100 ? -2.088 5.284 -0.144 1.00 98.62 100 VAL A O 1
ATOM 750 N N . ARG A 1 101 ? -2.362 3.443 -1.427 1.00 98.62 101 ARG A N 1
ATOM 751 C CA . ARG A 1 101 ? -3.307 3.977 -2.412 1.00 98.62 101 ARG A CA 1
ATOM 752 C C . ARG A 1 101 ? -4.671 3.353 -2.158 1.00 98.62 101 ARG A C 1
ATOM 754 O O . ARG A 1 101 ? -4.771 2.128 -2.089 1.00 98.62 101 ARG A O 1
ATOM 761 N N . PHE A 1 102 ? -5.693 4.183 -2.018 1.00 98.75 102 PHE A N 1
ATOM 762 C CA . PHE A 1 102 ? -7.072 3.772 -1.763 1.00 98.75 102 PHE A CA 1
ATOM 763 C C . PHE A 1 102 ? -7.888 3.878 -3.051 1.00 98.75 102 PHE A C 1
ATOM 765 O O . PHE A 1 102 ? -7.738 4.853 -3.787 1.00 98.75 102 PHE A O 1
ATOM 772 N N . TYR A 1 103 ? -8.769 2.910 -3.295 1.00 98.69 103 TYR A N 1
ATOM 773 C CA . TYR A 1 103 ? -9.660 2.829 -4.457 1.00 98.69 103 TYR A CA 1
ATOM 774 C C . TYR A 1 103 ? -11.119 2.675 -3.992 1.00 98.69 103 TYR A C 1
ATOM 776 O O . TYR A 1 103 ? -11.379 2.403 -2.817 1.00 98.69 103 TYR A O 1
ATOM 784 N N . GLU A 1 104 ? -12.082 2.824 -4.907 1.00 98.38 104 GLU A N 1
ATOM 785 C CA . GLU A 1 104 ? -13.514 2.638 -4.599 1.00 98.38 104 GLU A CA 1
ATOM 786 C C . GLU A 1 104 ? -13.872 1.183 -4.240 1.00 98.38 104 GLU A C 1
ATOM 788 O O . GLU A 1 104 ? -14.848 0.941 -3.531 1.00 98.38 104 GLU A O 1
ATOM 793 N N . SER A 1 105 ? -13.097 0.204 -4.720 1.00 98.50 105 SER A N 1
ATOM 794 C CA . SER A 1 105 ? -13.314 -1.222 -4.455 1.00 98.50 105 SER A CA 1
ATOM 795 C C . SER A 1 105 ? -12.034 -2.048 -4.630 1.00 98.50 105 SER A C 1
ATOM 797 O O . SER A 1 105 ? -11.065 -1.587 -5.236 1.00 98.50 105 SER A O 1
ATOM 799 N N . HIS A 1 106 ? -12.039 -3.303 -4.168 1.00 98.44 106 HIS A N 1
ATOM 800 C CA . HIS A 1 106 ? -10.978 -4.271 -4.479 1.00 98.44 106 HIS A CA 1
ATOM 801 C C . HIS A 1 106 ? -10.848 -4.540 -5.988 1.00 98.44 106 HIS A C 1
ATOM 803 O O . HIS A 1 106 ? -9.740 -4.666 -6.510 1.00 98.44 106 HIS A O 1
ATOM 809 N N . ALA A 1 107 ? -11.968 -4.561 -6.719 1.00 98.50 107 ALA A N 1
ATOM 810 C CA . ALA A 1 107 ? -11.956 -4.730 -8.170 1.00 98.50 107 ALA A CA 1
ATOM 811 C C . ALA A 1 107 ? -11.264 -3.552 -8.876 1.00 98.50 107 ALA A C 1
ATOM 813 O O . ALA A 1 107 ? -10.545 -3.762 -9.850 1.00 98.50 107 ALA A O 1
ATOM 814 N N . ASP A 1 108 ? -11.423 -2.328 -8.367 1.00 98.62 108 ASP A N 1
ATOM 815 C CA . ASP A 1 108 ? -10.764 -1.134 -8.902 1.00 98.62 108 ASP A CA 1
ATOM 816 C C . ASP A 1 108 ? -9.296 -1.024 -8.451 1.00 98.62 108 ASP A C 1
ATOM 818 O O . ASP A 1 108 ? -8.451 -0.631 -9.255 1.00 98.62 108 ASP A O 1
ATOM 822 N N . ALA A 1 109 ? -8.954 -1.492 -7.244 1.00 98.62 109 ALA A N 1
ATOM 823 C CA . ALA A 1 109 ? -7.566 -1.662 -6.803 1.00 98.62 109 ALA A CA 1
ATOM 824 C C . ALA A 1 109 ? -6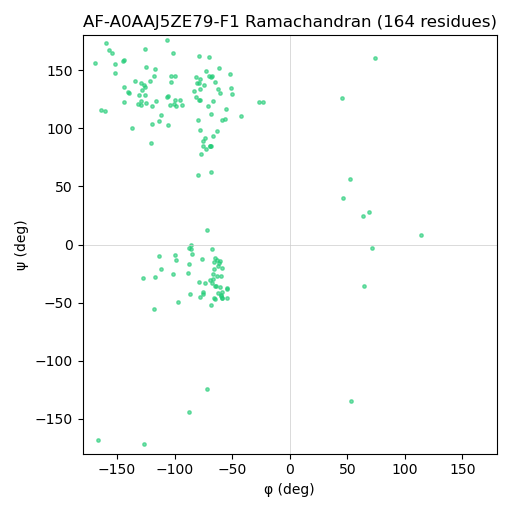.789 -2.640 -7.709 1.00 98.62 109 ALA A C 1
ATOM 826 O O . ALA A 1 109 ? -5.675 -2.334 -8.139 1.00 98.62 109 ALA A O 1
ATOM 827 N N . LEU A 1 110 ? -7.399 -3.772 -8.083 1.00 98.44 110 LEU A N 1
ATOM 828 C CA . LEU A 1 110 ? -6.839 -4.716 -9.060 1.00 98.44 110 LEU A CA 1
ATOM 829 C C . LEU A 1 110 ? -6.732 -4.111 -10.470 1.00 98.44 110 LEU A C 1
ATOM 831 O O . LEU A 1 110 ? -5.704 -4.235 -11.131 1.00 98.44 110 LEU A O 1
ATOM 835 N N . LYS A 1 111 ? -7.796 -3.457 -10.939 1.00 98.44 111 LYS A N 1
ATOM 836 C CA . LYS A 1 111 ? -7.947 -2.950 -12.314 1.00 98.44 111 LYS A CA 1
ATOM 837 C C . LYS A 1 111 ? -7.114 -1.708 -12.625 1.00 98.44 111 LYS A C 1
ATOM 839 O O . LYS A 1 111 ? -6.704 -1.545 -13.770 1.00 98.44 111 LYS A O 1
ATOM 844 N N . PHE A 1 112 ? -6.901 -0.830 -11.646 1.00 98.44 112 PHE A N 1
ATOM 845 C CA . PHE A 1 112 ? -6.191 0.437 -11.836 1.00 98.44 112 PHE A CA 1
ATOM 846 C C . PHE A 1 112 ? -4.898 0.553 -11.022 1.00 98.44 112 PHE A C 1
ATOM 848 O O . PHE A 1 112 ? -3.990 1.259 -11.449 1.00 98.44 112 PHE A O 1
ATOM 855 N N . GLY A 1 113 ? -4.788 -0.125 -9.875 1.00 97.94 113 GLY A N 1
ATOM 856 C CA . GLY A 1 113 ? -3.642 0.010 -8.972 1.00 97.94 113 GLY A CA 1
ATOM 857 C C . GLY A 1 113 ? -2.470 -0.932 -9.250 1.00 97.94 113 GLY A C 1
ATOM 858 O O . GLY A 1 113 ? -1.334 -0.584 -8.922 1.00 97.94 113 GLY A O 1
ATOM 859 N N . VAL A 1 114 ? -2.714 -2.086 -9.884 1.00 97.94 114 VAL A N 1
ATOM 860 C CA . VAL A 1 114 ? -1.684 -3.109 -10.154 1.00 97.94 114 VAL A CA 1
ATOM 861 C C . VAL A 1 114 ? -0.643 -2.641 -11.176 1.00 97.94 114 VAL A C 1
ATOM 863 O O . VAL A 1 114 ? 0.545 -2.675 -10.871 1.00 97.94 114 VAL A O 1
ATOM 866 N N . GLU A 1 115 ? -1.036 -2.142 -12.354 1.00 96.88 115 GLU A N 1
ATOM 867 C CA . GLU A 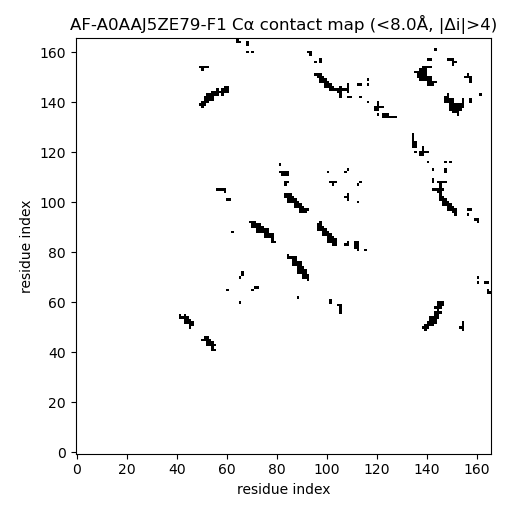1 115 ? -0.067 -1.679 -13.368 1.00 96.88 115 GLU A CA 1
ATOM 868 C C . GLU A 1 115 ? 0.852 -0.546 -12.837 1.00 96.88 115 GLU A C 1
ATOM 870 O O . GLU A 1 115 ? 2.077 -0.666 -12.956 1.00 96.88 115 GLU A O 1
ATOM 875 N N . PRO A 1 116 ? 0.341 0.503 -12.154 1.00 96.19 116 PRO A N 1
ATOM 876 C CA . PRO A 1 116 ? 1.180 1.500 -11.487 1.00 96.19 116 PRO A CA 1
ATOM 877 C C . PRO A 1 116 ? 2.066 0.964 -10.351 1.00 96.19 116 PRO A C 1
ATOM 879 O O . PRO A 1 116 ? 3.003 1.663 -9.960 1.00 96.19 116 PRO A O 1
ATOM 882 N N . ALA A 1 117 ? 1.779 -0.216 -9.790 1.00 96.25 117 ALA A N 1
ATOM 883 C CA . ALA A 1 117 ? 2.622 -0.876 -8.792 1.00 96.25 117 ALA A CA 1
ATOM 884 C C . ALA A 1 117 ? 3.719 -1.735 -9.450 1.00 96.25 117 ALA A C 1
ATOM 886 O O . ALA A 1 117 ? 4.8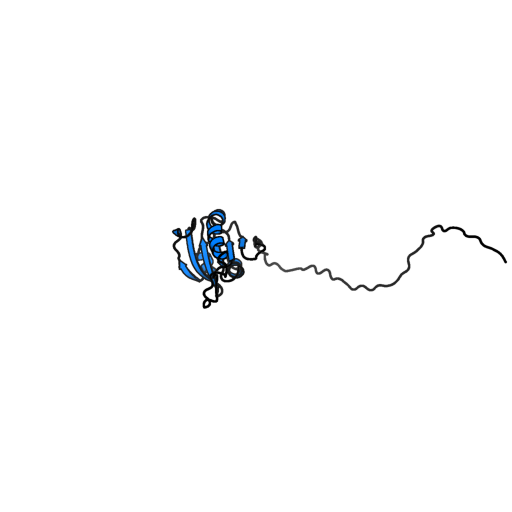83 -1.617 -9.064 1.00 96.25 117 ALA A O 1
ATOM 887 N N . GLU A 1 118 ? 3.402 -2.490 -10.511 1.00 94.94 118 GLU A N 1
ATOM 888 C CA . GLU A 1 118 ? 4.386 -3.197 -11.354 1.00 94.94 118 GLU A CA 1
ATOM 889 C C . GLU A 1 118 ? 5.464 -2.240 -11.885 1.00 94.94 118 GLU A C 1
ATOM 891 O O . GLU A 1 118 ? 6.661 -2.497 -11.754 1.00 94.94 118 GLU A O 1
ATOM 896 N N . VAL A 1 119 ? 5.060 -1.067 -12.390 1.00 92.44 119 VAL A N 1
ATOM 897 C CA . VAL A 1 119 ? 5.962 0.000 -12.879 1.00 92.44 119 VAL A CA 1
ATOM 898 C C . VAL A 1 119 ? 6.868 0.588 -11.776 1.00 92.44 119 VAL A C 1
ATOM 900 O O . VAL A 1 119 ? 7.849 1.288 -12.067 1.00 92.44 119 VAL A O 1
ATOM 903 N N . ILE A 1 120 ? 6.581 0.313 -10.502 1.00 91.19 120 ILE A N 1
ATOM 904 C CA . ILE A 1 120 ? 7.429 0.685 -9.365 1.00 91.19 120 ILE A CA 1
ATOM 905 C C . ILE A 1 120 ? 8.320 -0.486 -8.945 1.00 91.19 120 ILE A C 1
ATOM 907 O O . ILE A 1 120 ? 9.534 -0.291 -8.860 1.00 91.19 120 ILE A O 1
ATOM 911 N N . ILE A 1 121 ? 7.785 -1.696 -8.758 1.00 90.62 121 ILE A N 1
ATOM 912 C CA . ILE A 1 121 ? 8.596 -2.844 -8.317 1.00 90.62 121 ILE A CA 1
ATOM 913 C C . ILE A 1 121 ? 9.604 -3.296 -9.387 1.00 90.62 121 ILE A C 1
ATOM 915 O O . ILE A 1 121 ? 10.747 -3.614 -9.057 1.00 90.62 121 ILE A O 1
ATOM 919 N N . ALA A 1 122 ? 9.261 -3.181 -10.677 1.00 87.62 122 ALA A N 1
ATOM 920 C CA . ALA A 1 122 ? 10.139 -3.514 -11.804 1.00 87.62 122 ALA A CA 1
ATOM 921 C C . ALA A 1 122 ? 11.359 -2.577 -11.968 1.00 87.62 122 ALA A C 1
ATOM 923 O O . ALA A 1 122 ? 12.216 -2.810 -12.832 1.00 87.62 122 ALA A O 1
ATOM 924 N N . ARG A 1 123 ? 11.484 -1.521 -11.147 1.00 78.00 123 ARG A N 1
ATOM 925 C CA . ARG A 1 123 ? 12.644 -0.611 -11.124 1.00 78.00 123 ARG A CA 1
ATOM 926 C C . ARG A 1 123 ? 13.865 -1.338 -10.568 1.00 78.00 123 ARG A C 1
ATOM 928 O O . ARG A 1 123 ? 14.181 -1.299 -9.384 1.00 78.00 123 ARG A O 1
ATOM 935 N N . THR A 1 124 ? 14.537 -2.044 -11.467 1.00 60.00 124 THR A N 1
ATOM 936 C CA . THR A 1 124 ? 15.647 -2.946 -11.161 1.00 60.00 124 THR A CA 1
ATOM 937 C C . THR A 1 124 ? 16.915 -2.174 -10.789 1.00 60.00 124 THR A C 1
ATOM 939 O O . THR A 1 124 ? 17.190 -1.100 -11.328 1.00 60.00 124 THR A O 1
ATOM 942 N N . ALA A 1 125 ? 17.744 -2.763 -9.921 1.00 48.66 125 ALA A N 1
ATOM 943 C CA . ALA A 1 125 ? 19.033 -2.230 -9.474 1.00 48.66 125 ALA A CA 1
ATOM 944 C C . ALA A 1 125 ? 20.124 -2.199 -10.579 1.00 48.66 125 ALA A C 1
ATOM 946 O O . ALA A 1 125 ? 21.163 -2.851 -10.476 1.00 48.66 125 ALA A O 1
ATOM 947 N N . GLY A 1 126 ? 19.891 -1.429 -11.646 1.00 47.09 126 GLY A N 1
ATOM 948 C CA . GLY A 1 126 ? 20.782 -1.271 -12.804 1.00 47.09 126 GLY A CA 1
ATOM 949 C C . GLY A 1 126 ? 21.120 0.184 -13.149 1.00 47.09 126 GLY A C 1
ATOM 950 O O . GLY A 1 126 ? 22.226 0.456 -13.613 1.00 47.09 126 GLY A O 1
ATOM 951 N N . GLN A 1 127 ? 20.230 1.135 -12.845 1.00 52.03 127 GLN A N 1
ATOM 952 C CA . GLN A 1 127 ? 20.448 2.577 -13.032 1.00 52.03 127 GLN A CA 1
ATOM 953 C C . GLN A 1 127 ? 21.297 3.153 -11.879 1.00 52.03 127 GLN A C 1
ATOM 955 O O . GLN A 1 127 ? 20.854 3.982 -11.090 1.00 52.03 127 GLN A O 1
ATOM 960 N N . ARG A 1 128 ? 22.513 2.615 -11.729 1.00 47.31 128 ARG A N 1
ATOM 961 C CA . ARG A 1 128 ? 23.361 2.770 -10.541 1.00 47.31 128 ARG A CA 1
ATOM 962 C C . ARG A 1 128 ? 24.095 4.111 -10.523 1.00 47.31 128 ARG A C 1
ATOM 964 O O . ARG A 1 128 ? 25.109 4.264 -11.200 1.00 47.31 128 ARG A O 1
ATOM 971 N N . ASP A 1 129 ? 23.662 5.014 -9.649 1.00 51.38 129 ASP A N 1
ATOM 972 C CA . ASP A 1 129 ? 24.595 5.941 -9.005 1.00 51.38 129 ASP A CA 1
ATOM 973 C C . ASP A 1 129 ? 25.518 5.114 -8.076 1.00 51.38 129 ASP A C 1
ATOM 975 O O . ASP A 1 129 ? 25.008 4.387 -7.217 1.00 51.38 129 ASP A O 1
ATOM 979 N N . PRO A 1 130 ? 26.858 5.165 -8.221 1.00 55.59 130 PRO A N 1
ATOM 980 C CA . PRO A 1 130 ? 27.784 4.460 -7.331 1.00 55.59 130 PRO A CA 1
ATOM 981 C C . PRO A 1 130 ? 27.703 4.874 -5.851 1.00 55.59 130 PRO A C 1
ATOM 983 O O . PRO A 1 130 ? 28.264 4.176 -5.008 1.00 55.59 130 PRO A O 1
ATOM 986 N N . LEU A 1 131 ? 27.053 5.999 -5.537 1.00 62.00 131 LEU A N 1
ATOM 987 C CA . LEU A 1 131 ? 26.986 6.604 -4.205 1.00 62.00 131 LEU A CA 1
ATOM 988 C C . LEU A 1 131 ? 25.678 6.302 -3.448 1.00 62.00 131 LEU A C 1
ATOM 990 O O . LEU A 1 131 ? 25.596 6.606 -2.257 1.00 62.00 131 LEU A O 1
ATOM 994 N N . ILE A 1 132 ? 24.665 5.707 -4.094 1.00 55.00 132 ILE A N 1
ATOM 995 C CA . ILE A 1 132 ? 23.330 5.489 -3.504 1.00 55.00 132 ILE A CA 1
ATOM 996 C C . ILE A 1 132 ? 23.077 3.982 -3.277 1.00 55.00 132 ILE A C 1
ATOM 998 O O . ILE A 1 132 ? 22.927 3.233 -4.243 1.00 55.00 132 ILE A O 1
ATOM 1002 N N . PRO A 1 133 ? 23.002 3.500 -2.016 1.00 54.12 133 PRO A N 1
ATOM 1003 C CA . PRO A 1 133 ? 22.935 2.065 -1.711 1.00 54.12 133 PRO A CA 1
ATOM 1004 C C . PRO A 1 133 ? 21.526 1.445 -1.764 1.00 54.12 133 PRO A C 1
ATOM 1006 O O . PRO A 1 133 ? 21.405 0.226 -1.656 1.00 54.12 133 PRO A O 1
ATOM 1009 N N . VAL A 1 134 ? 20.462 2.244 -1.910 1.00 56.19 134 VAL A N 1
ATOM 1010 C CA . VAL A 1 134 ? 19.071 1.764 -2.029 1.00 56.19 134 VAL A CA 1
ATOM 1011 C C . VAL A 1 134 ? 18.567 2.102 -3.427 1.00 56.19 134 VAL A C 1
ATOM 1013 O O . VAL A 1 134 ? 18.343 3.266 -3.740 1.00 56.19 134 VAL A O 1
ATOM 1016 N N . 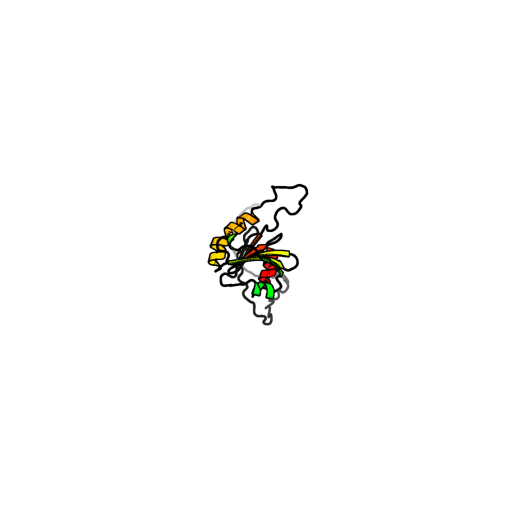VAL A 1 135 ? 18.449 1.082 -4.282 1.00 62.78 135 VAL A N 1
ATOM 1017 C CA . VAL A 1 135 ? 18.231 1.262 -5.734 1.00 62.78 135 VAL A CA 1
ATOM 1018 C C . VAL A 1 135 ? 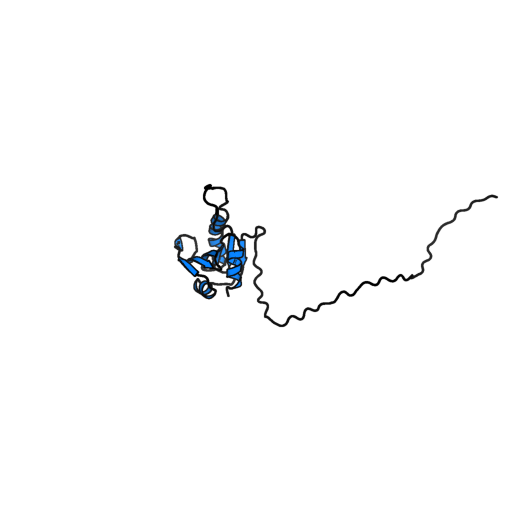16.760 1.106 -6.152 1.00 62.78 135 VAL A C 1
ATOM 1020 O O . VAL A 1 135 ? 16.386 1.514 -7.245 1.00 62.78 135 VAL A O 1
ATOM 1023 N N . ASN A 1 136 ? 15.917 0.579 -5.261 1.00 69.50 136 ASN A N 1
ATOM 1024 C CA . ASN A 1 136 ? 14.464 0.736 -5.285 1.00 69.50 136 ASN A CA 1
ATOM 1025 C C . ASN A 1 136 ? 13.976 0.836 -3.829 1.00 69.50 136 ASN A C 1
ATOM 1027 O O . ASN A 1 136 ? 14.448 0.077 -2.980 1.00 69.50 136 ASN A O 1
ATOM 1031 N N . LEU A 1 137 ? 13.078 1.780 -3.537 1.00 81.94 137 LEU A N 1
ATOM 1032 C CA . LEU A 1 137 ? 12.473 1.932 -2.208 1.00 81.94 137 LEU A CA 1
ATOM 1033 C C . LEU A 1 137 ? 11.414 0.846 -1.973 1.00 81.94 137 LEU A C 1
ATOM 1035 O O . LEU A 1 137 ? 11.396 0.219 -0.914 1.00 81.94 137 LEU A O 1
ATOM 1039 N N . TYR A 1 138 ? 10.601 0.585 -3.000 1.00 91.94 138 TYR A N 1
ATOM 1040 C CA . TYR A 1 138 ? 9.472 -0.340 -2.974 1.00 91.94 138 TYR A CA 1
ATOM 1041 C C . TYR A 1 138 ? 9.671 -1.451 -4.019 1.00 91.94 138 TYR A C 1
ATOM 1043 O O . TYR A 1 138 ? 9.232 -1.306 -5.160 1.00 91.94 138 TYR A O 1
ATOM 1051 N N . PRO A 1 139 ? 10.361 -2.553 -3.674 1.00 92.69 139 PRO A N 1
ATOM 1052 C CA . PRO A 1 139 ? 10.530 -3.704 -4.560 1.00 92.69 139 PRO A CA 1
ATOM 1053 C C . PRO A 1 139 ? 9.371 -4.714 -4.484 1.00 92.69 139 PRO A C 1
ATOM 1055 O O . PRO A 1 139 ? 9.423 -5.725 -5.173 1.00 92.69 139 PRO A O 1
ATOM 1058 N N . ALA A 1 140 ? 8.354 -4.470 -3.651 1.00 95.69 140 ALA A N 1
ATOM 1059 C CA . ALA A 1 140 ? 7.193 -5.340 -3.462 1.00 95.69 140 ALA A CA 1
ATOM 1060 C C . ALA A 1 140 ? 5.910 -4.521 -3.213 1.00 95.69 140 ALA A C 1
ATOM 1062 O O . ALA A 1 140 ? 5.990 -3.371 -2.765 1.00 95.69 140 ALA A O 1
ATOM 1063 N N . TYR A 1 141 ? 4.740 -5.115 -3.464 1.00 98.19 141 TYR A N 1
ATOM 1064 C CA . TYR A 1 141 ? 3.434 -4.519 -3.163 1.00 98.19 141 TYR A CA 1
ATOM 1065 C C . TYR A 1 141 ? 2.393 -5.552 -2.696 1.00 98.19 141 TYR A C 1
ATOM 1067 O O . TYR A 1 141 ? 2.491 -6.743 -2.987 1.00 98.19 141 TYR A O 1
ATOM 1075 N N . ALA A 1 142 ? 1.357 -5.082 -2.000 1.00 98.50 142 ALA A N 1
ATOM 1076 C CA . ALA A 1 142 ? 0.207 -5.887 -1.592 1.00 98.50 142 ALA A CA 1
ATOM 1077 C C . ALA A 1 142 ? -1.115 -5.214 -1.994 1.00 98.50 142 ALA A C 1
ATOM 1079 O O . ALA A 1 142 ? -1.306 -4.027 -1.734 1.00 98.50 142 ALA A O 1
ATOM 1080 N N . VAL A 1 143 ? -2.035 -5.974 -2.590 1.00 98.69 143 VAL A N 1
ATOM 1081 C CA . VAL A 1 143 ? -3.444 -5.599 -2.778 1.00 98.69 143 VAL A CA 1
ATOM 1082 C C . VAL A 1 143 ? -4.238 -6.161 -1.601 1.00 98.69 143 VAL A C 1
ATOM 1084 O O . VAL A 1 143 ? -4.238 -7.372 -1.372 1.00 98.69 143 VAL A O 1
ATOM 1087 N N . VAL A 1 144 ? -4.885 -5.286 -0.835 1.00 98.56 144 VAL A N 1
ATOM 1088 C CA . VAL A 1 144 ? -5.519 -5.627 0.448 1.00 98.56 144 VAL A CA 1
ATOM 1089 C C . VAL A 1 144 ? -6.875 -4.937 0.497 1.00 98.56 144 VAL A C 1
ATOM 1091 O O . VAL A 1 144 ? -6.947 -3.724 0.722 1.00 98.56 144 VAL A O 1
ATOM 1094 N N . GLY A 1 145 ? -7.948 -5.676 0.210 1.00 98.50 145 GLY A N 1
ATOM 1095 C CA . GLY A 1 145 ? -9.259 -5.063 -0.022 1.00 98.50 145 GLY A CA 1
ATOM 1096 C C . GLY A 1 145 ? -9.191 -3.975 -1.097 1.00 98.50 145 GLY A C 1
ATOM 1097 O O . GLY A 1 145 ? -8.531 -4.147 -2.123 1.00 98.50 145 GLY A O 1
ATOM 1098 N N . ASN A 1 146 ? -9.812 -2.826 -0.848 1.00 98.69 146 ASN A N 1
ATOM 1099 C CA . ASN A 1 146 ? -9.759 -1.645 -1.719 1.00 98.69 146 ASN A CA 1
ATOM 1100 C C . ASN A 1 146 ? -8.414 -0.881 -1.742 1.00 98.69 146 ASN A C 1
ATOM 1102 O O . ASN A 1 146 ? -8.382 0.248 -2.234 1.00 98.69 146 ASN A O 1
ATOM 1106 N N . THR A 1 147 ? -7.319 -1.432 -1.207 1.00 98.81 147 THR A N 1
ATOM 1107 C CA . THR A 1 147 ? -6.021 -0.736 -1.133 1.00 98.81 147 THR A CA 1
ATOM 1108 C C . THR A 1 147 ? -4.918 -1.423 -1.931 1.00 98.81 147 THR A C 1
ATOM 1110 O O . THR A 1 147 ? -4.899 -2.646 -2.069 1.00 98.81 147 THR A O 1
ATOM 1113 N N . VAL A 1 148 ? -3.959 -0.628 -2.415 1.00 98.75 148 VAL A N 1
ATOM 1114 C CA . VAL A 1 148 ? -2.652 -1.104 -2.891 1.00 98.75 148 VAL A CA 1
ATOM 1115 C C . VAL A 1 148 ? -1.562 -0.453 -2.045 1.00 98.75 148 VAL A C 1
ATOM 1117 O O . VAL A 1 148 ? -1.440 0.773 -2.015 1.00 98.75 148 VAL A O 1
ATOM 1120 N N . MET A 1 149 ? -0.777 -1.277 -1.356 1.00 98.56 149 MET A N 1
ATOM 1121 C CA . MET A 1 149 ? 0.319 -0.874 -0.475 1.00 98.56 149 MET A CA 1
ATOM 1122 C C . MET A 1 149 ? 1.664 -1.154 -1.146 1.00 98.56 149 MET A C 1
ATOM 1124 O O . MET A 1 149 ? 1.911 -2.282 -1.567 1.00 98.56 149 MET A O 1
ATOM 1128 N N . LEU A 1 150 ? 2.550 -0.162 -1.215 1.00 98.06 150 LEU A N 1
ATOM 1129 C CA . LEU A 1 150 ? 3.934 -0.313 -1.669 1.00 98.06 150 LEU A CA 1
ATOM 1130 C C . LEU A 1 150 ? 4.852 -0.512 -0.456 1.00 98.06 150 LEU A C 1
ATOM 1132 O O . LEU A 1 150 ? 4.855 0.308 0.461 1.00 98.06 150 LEU A O 1
ATOM 1136 N N . CYS A 1 151 ? 5.621 -1.602 -0.445 1.00 96.81 151 CYS A N 1
ATOM 1137 C CA . CYS A 1 151 ? 6.275 -2.121 0.758 1.00 96.81 151 CYS A CA 1
ATOM 1138 C C . CYS A 1 151 ? 7.776 -1.799 0.765 1.00 96.81 151 CYS A C 1
ATOM 1140 O O . CYS A 1 151 ? 8.498 -2.239 -0.133 1.00 96.81 151 CYS A O 1
ATOM 1142 N N . GLU A 1 152 ? 8.288 -1.065 1.766 1.00 94.44 152 GLU A N 1
ATOM 1143 C CA . GLU A 1 152 ? 9.730 -0.774 1.841 1.00 94.44 152 GLU A CA 1
ATOM 1144 C C . GLU A 1 152 ? 10.552 -2.066 1.941 1.00 94.44 152 GLU A C 1
ATOM 1146 O O . GLU A 1 152 ? 10.316 -2.907 2.814 1.00 94.44 152 GLU A O 1
ATOM 1151 N N . ARG A 1 153 ? 11.578 -2.186 1.089 1.00 90.25 153 ARG A N 1
ATOM 1152 C CA . ARG A 1 153 ? 12.572 -3.283 1.021 1.00 90.25 153 ARG A CA 1
ATOM 1153 C C . ARG A 1 153 ? 12.065 -4.679 0.652 1.00 90.25 153 ARG A C 1
ATOM 1155 O O . ARG A 1 153 ? 12.831 -5.416 0.041 1.00 90.25 153 ARG A O 1
ATOM 1162 N N . GLN A 1 154 ? 10.866 -5.074 1.074 1.00 93.69 154 GLN A N 1
ATOM 1163 C CA . GLN A 1 154 ? 10.325 -6.432 0.939 1.00 93.69 154 GLN A CA 1
ATOM 1164 C C . GLN A 1 154 ? 8.830 -6.479 1.288 1.00 93.69 154 GLN A C 1
ATOM 1166 O O . GLN A 1 154 ? 8.348 -5.664 2.076 1.00 93.69 154 GLN A O 1
ATOM 1171 N N . LEU A 1 155 ? 8.116 -7.478 0.760 1.00 95.75 155 LEU A N 1
ATOM 1172 C CA . LEU A 1 155 ? 6.672 -7.664 0.950 1.00 95.75 155 LEU A CA 1
ATOM 1173 C C . LEU A 1 155 ? 6.255 -7.705 2.429 1.00 95.75 155 LEU A C 1
ATOM 1175 O O . LEU A 1 155 ? 5.262 -7.086 2.812 1.00 95.75 155 LEU A O 1
ATOM 1179 N N . SER A 1 156 ? 7.069 -8.333 3.284 1.00 95.75 156 SER A N 1
ATOM 1180 C CA . SER A 1 156 ? 6.763 -8.496 4.711 1.00 95.75 156 SER A CA 1
ATOM 1181 C C . SER A 1 156 ? 6.688 -7.195 5.516 1.00 95.75 156 SER A C 1
ATOM 1183 O O . SER A 1 156 ? 6.203 -7.196 6.646 1.00 95.75 156 SER A O 1
ATOM 1185 N N . THR A 1 157 ? 7.132 -6.069 4.951 1.00 96.12 157 THR A N 1
ATOM 1186 C CA . THR A 1 157 ? 6.853 -4.735 5.502 1.00 96.12 157 THR A CA 1
ATOM 1187 C C . THR A 1 157 ? 5.348 -4.441 5.505 1.00 96.12 157 THR A C 1
ATOM 1189 O O . THR A 1 157 ? 4.829 -3.938 6.500 1.00 96.12 157 THR A O 1
ATOM 1192 N N . CYS A 1 158 ? 4.635 -4.803 4.432 1.00 97.94 158 CYS A N 1
ATOM 1193 C CA . CYS A 1 158 ? 3.180 -4.686 4.364 1.00 97.94 158 CYS A CA 1
ATOM 1194 C C . CYS A 1 158 ? 2.483 -5.779 5.180 1.00 97.94 158 CYS A C 1
ATOM 1196 O O . CYS A 1 158 ? 1.532 -5.470 5.889 1.00 97.94 158 CYS A O 1
ATOM 1198 N N . GLU A 1 159 ? 2.963 -7.029 5.152 1.00 97.50 159 GLU A N 1
ATOM 1199 C CA . GLU A 1 159 ? 2.360 -8.139 5.921 1.00 97.50 159 GLU A CA 1
ATOM 1200 C C . GLU A 1 159 ? 2.243 -7.813 7.419 1.00 97.50 159 GLU A C 1
ATOM 1202 O O . GLU A 1 159 ? 1.231 -8.121 8.042 1.00 97.50 159 GLU A O 1
ATOM 1207 N N . VAL A 1 160 ? 3.235 -7.116 7.987 1.00 97.88 160 VAL A N 1
ATOM 1208 C CA . VAL A 1 160 ? 3.227 -6.669 9.391 1.00 97.88 160 VAL A CA 1
ATOM 1209 C C . VAL A 1 160 ? 2.138 -5.621 9.681 1.00 97.88 160 VAL A C 1
ATOM 1211 O O . VAL A 1 160 ? 1.621 -5.603 10.796 1.00 97.88 160 VAL A O 1
ATOM 1214 N N . LEU A 1 161 ? 1.748 -4.785 8.709 1.00 98.25 161 LEU A N 1
ATOM 1215 C CA . LEU A 1 161 ? 0.581 -3.893 8.819 1.00 98.25 161 LEU A CA 1
ATOM 1216 C C . LEU A 1 161 ? -0.732 -4.664 8.604 1.00 98.25 161 LEU A C 1
ATOM 1218 O O . LEU A 1 161 ? -1.673 -4.514 9.379 1.00 98.25 161 LEU A O 1
ATOM 1222 N N . ILE A 1 162 ? -0.790 -5.528 7.588 1.00 98.19 162 ILE A N 1
ATOM 1223 C CA . ILE A 1 162 ? -1.974 -6.336 7.256 1.00 98.19 162 ILE A CA 1
ATOM 1224 C C . ILE A 1 162 ? -2.372 -7.225 8.441 1.00 98.19 162 ILE A C 1
ATOM 1226 O O . ILE A 1 162 ? -3.549 -7.309 8.780 1.00 98.19 162 ILE A O 1
ATOM 1230 N N . ALA A 1 163 ? -1.400 -7.828 9.131 1.00 97.62 163 ALA A N 1
ATOM 1231 C CA . ALA A 1 163 ? -1.620 -8.682 10.297 1.00 97.62 163 ALA A CA 1
ATOM 1232 C C . ALA A 1 163 ? -2.296 -7.982 11.496 1.00 97.62 163 ALA A C 1
ATOM 1234 O O . ALA A 1 163 ? -2.778 -8.676 12.389 1.00 97.62 163 ALA A O 1
ATOM 1235 N N . VAL A 1 164 ? -2.340 -6.643 11.529 1.00 97.81 164 VAL A N 1
ATOM 1236 C CA . VAL A 1 164 ? -3.035 -5.868 12.575 1.00 97.81 164 VAL A CA 1
ATOM 1237 C C . VAL A 1 164 ? -4.250 -5.085 12.071 1.00 97.81 164 VAL A C 1
ATOM 1239 O O . VAL A 1 164 ? -4.997 -4.571 12.899 1.00 97.81 164 VAL A O 1
ATOM 1242 N N . LEU A 1 165 ? -4.467 -4.990 10.752 1.00 96.88 165 LEU A N 1
ATOM 1243 C CA . LEU A 1 165 ? -5.670 -4.374 10.182 1.00 96.88 165 LEU A CA 1
ATOM 1244 C C . LEU A 1 165 ? -6.930 -5.207 10.487 1.00 96.88 165 LEU A C 1
ATOM 1246 O O . LEU A 1 165 ? -6.833 -6.441 10.476 1.00 96.88 165 LEU A O 1
ATOM 1250 N N . PRO A 1 166 ? -8.089 -4.553 10.714 1.00 92.19 166 PRO A N 1
ATOM 1251 C CA . PRO A 1 166 ? -9.363 -5.228 10.972 1.00 92.19 166 PRO A CA 1
ATOM 1252 C C . PRO A 1 166 ? -9.893 -6.019 9.762 1.00 92.19 166 PRO A C 1
ATOM 1254 O O . PRO A 1 166 ? -9.355 -5.856 8.641 1.00 92.19 166 PRO A O 1
#

Radius of gyration: 30.94 Å; Cα contacts (8 Å, |Δi|>4): 266; chains: 1; bounding box: 44×111×38 Å

Nearest PDB structures (foldseek):
  5s7b-assembly1_A  TM=5.263E-01  e=1.455E-01  Homo sapiens
  8r7g-assembly2_B  TM=4.561E-01  e=1.455E-01  Homo sapiens
  5s7t-assembly1_A  TM=5.210E-01  e=2.132E-01  Homo sapiens
  5s7z-assembly1_A  TM=5.188E-01  e=2.132E-01  Homo sapiens
  5s7l-assembly1_A  TM=5.162E-01  e=3.125E-01  Homo sapiens

Foldseek 3Di:
DDDDDDDDDDDDDDDDDDDDDDDDDDDPCPPPDDDDPPPPFFPWDQDPVQFETEGDQVDADDVVLLVVLPWAFDDWDDQVVFPQFPTWTWTDDPNATKIKTFHPWLVSCVVGVVVVQCVQLVQDQPVDDVPDPPSGQFNHWYRHIRMIMGAGPGPVSVVVSNVRGD

Organism: NCBI:txid3038979

InterPro domains:
  IPR049216 Domain of unknown function DUF6810 [PF20650] (62-120)

Secondary structure (DSSP, 8-state):
--------------------------------------------EE-TTSSEEEE-TT----HHHHHHTT-EEEEEPPGGGSTTEEEEEEEEETTEEEEEEEESSHHHIIIIIHHHHHHHHT--TTS--TT-S-S-S-SEEEEETTEEEEESSSTHHHHHHHTT--

Mean predicted aligned error: 14.26 Å

pLDDT: mean 81.17, std 21.62, range [37.22, 98.81]

Sequence (166 aa):
MPSSAQKRATFIGMPTLLLAGVALLLVVVAGCGSSEAAVEVDAGSTDEEGLRLTTRPEAMYSIEDLTAVGFKKNKQFDPEAVPGSIDIWYGFFSQRDIEVRFYESHADALKFGVEPAEVIIARTAGQRDPLIPVVNLYPAYAVVGNTVMLCERQLSTCEVLIAVLP

Solvent-accessible surface area (backbone atoms only — not comparable to full-atom values): 10197 Å² total; per-residue (Å²): 128,84,86,87,84,91,81,84,89,79,94,76,82,87,79,94,78,91,78,92,76,92,75,79,87,81,81,85,78,79,78,83,73,77,92,68,85,80,74,80,69,66,81,45,56,58,44,100,83,58,32,43,36,41,34,49,70,88,41,81,76,57,74,63,59,47,40,73,70,57,40,39,85,73,44,76,55,70,27,89,82,41,67,74,35,75,40,29,39,36,27,37,45,98,95,38,53,36,39,39,35,30,29,94,31,28,70,46,19,60,73,39,41,44,67,70,43,49,71,45,33,68,46,58,86,69,86,69,57,95,86,57,93,73,60,52,65,34,52,10,34,35,37,51,13,11,24,37,36,37,7,37,77,34,32,65,55,42,50,63,52,57,76,61,52,132